Protein AF-A0A3P7JIF4-F1 (afdb_monomer)

Secondary structure (DSSP, 8-state):
---------EEEEEEGGG--TT--SHHHHHHHHHHHHHHHHTS--EEEEEE-TT--TTTS-HHHHHHHHHHHHHTSTTTEEEEEEES--TTHHHHHTTTPPS---------

Organism: Strongylus vulgaris (NCBI:txid40348)

Mean predicted aligned error: 8.56 Å

Radius of gyration: 14.67 Å; Cα contacts (8 Å, |Δi|>4): 132; chains: 1; bounding box: 39×30×41 Å

Foldseek 3Di:
DDPPPPPLDAPEEAAQLVDFPPDDDLLVVLVVSVVVCCVVVVLAEHEYEYECVVPDPHGGDVVSVVSNQCCCVPPVVSRYQEYEYECDDPVVVVVVVPDHDPRYDYDDDDD

InterPro domains:
  IPR001251 CRAL-TRIO lipid binding domain [PF00650] (14-101)
  IPR001251 CRAL-TRIO lipid binding domain [cd00170] (12-102)
  IPR036865 CRAL-TRIO lipid binding domain superfamily [G3DSA:3.40.525.10] (3-102)
  IPR036865 CRAL-TRIO lipid binding domain superfamily [SSF52087] (14-99)
  IPR053012 Endoplasmic reticulum-organelle contact domain-containing protein [PTHR46384] (13-98)

Nearest PDB structures (foldseek):
  1vji-assembly1_A  TM=5.730E-01  e=2.892E+00  Arabidopsis thaliana
  6uff-assembly4_D  TM=5.159E-01  e=2.369E+00  Nostoc sp. PCC 7120 = FACHB-418
  3gka-assembly1_A  TM=5.863E-01  e=3.091E+00  Burkholderia pseudomallei
  7adr-assembly1_B  TM=3.957E-01  e=3.774E+00  Azotobacter vinelandii

Structure (mmCIF, N/CA/C/O backbone):
data_AF-A0A3P7JIF4-F1
#
_entry.id   AF-A0A3P7JIF4-F1
#
loop_
_atom_site.group_PDB
_atom_site.id
_atom_site.type_symbol
_atom_site.label_atom_id
_atom_site.label_alt_id
_atom_site.label_comp_id
_atom_site.label_asym_id
_atom_site.label_entity_id
_atom_site.label_seq_id
_atom_site.pdbx_PDB_ins_code
_atom_site.Cartn_x
_atom_site.Cartn_y
_atom_site.Cartn_z
_atom_site.occupancy
_atom_site.B_iso_or_equiv
_atom_site.auth_seq_id
_atom_site.auth_comp_id
_atom_site.auth_asym_id
_atom_site.auth_atom_id
_atom_site.pdbx_PDB_model_num
ATOM 1 N N . MET A 1 1 ? -20.512 -15.156 26.458 1.00 37.59 1 MET A N 1
ATOM 2 C CA . MET A 1 1 ? -19.967 -13.933 25.834 1.00 37.59 1 MET A CA 1
ATOM 3 C C . MET A 1 1 ? -18.971 -14.397 24.783 1.00 37.59 1 MET A C 1
ATOM 5 O O . MET A 1 1 ? -17.854 -14.754 25.127 1.00 37.59 1 MET A O 1
ATOM 9 N N . ASN A 1 2 ? -19.424 -14.579 23.540 1.00 38.53 2 ASN A N 1
ATOM 10 C CA . ASN A 1 2 ? -18.582 -15.153 22.492 1.00 38.53 2 ASN A CA 1
ATOM 11 C C . ASN A 1 2 ? -17.607 -14.082 22.017 1.00 38.53 2 ASN A C 1
ATOM 13 O O . ASN A 1 2 ? -17.975 -13.200 21.244 1.00 38.53 2 ASN A O 1
ATOM 17 N N . GLN A 1 3 ? -16.371 -14.174 22.500 1.00 46.16 3 GLN A N 1
ATOM 18 C CA . GLN A 1 3 ? -15.224 -13.516 21.901 1.00 46.16 3 GLN A CA 1
ATOM 19 C C . GLN A 1 3 ? -15.123 -14.059 20.471 1.00 46.16 3 GLN A C 1
ATOM 21 O O . GLN A 1 3 ? -14.575 -15.138 20.246 1.00 46.16 3 GLN A O 1
ATOM 26 N N . LYS A 1 4 ? -15.723 -13.363 19.495 1.00 46.91 4 LYS A N 1
ATOM 27 C CA . LYS A 1 4 ? -15.390 -13.591 18.091 1.00 46.91 4 LYS A CA 1
ATOM 28 C C . LYS A 1 4 ? -13.898 -13.308 17.999 1.00 46.91 4 LYS A C 1
ATOM 30 O O . LYS A 1 4 ? -13.487 -12.154 18.046 1.00 46.91 4 LYS A O 1
ATOM 35 N N . ARG A 1 5 ? -13.093 -14.369 17.969 1.00 47.19 5 ARG A N 1
ATOM 36 C CA . ARG A 1 5 ? -11.694 -14.308 17.563 1.00 47.19 5 ARG A CA 1
ATOM 37 C C . ARG A 1 5 ? -11.728 -13.585 16.226 1.00 47.19 5 ARG A C 1
ATOM 39 O O . ARG A 1 5 ? -12.310 -14.120 15.286 1.00 47.19 5 ARG A O 1
ATOM 46 N N . ALA A 1 6 ? -11.266 -12.337 16.194 1.00 54.06 6 ALA A N 1
ATOM 47 C CA . ALA A 1 6 ? -11.198 -11.580 14.960 1.00 54.06 6 ALA A CA 1
ATOM 48 C C . ALA A 1 6 ? -10.378 -12.444 14.004 1.00 54.06 6 ALA A C 1
ATOM 50 O O . ALA A 1 6 ? -9.208 -12.721 14.252 1.00 54.06 6 ALA A O 1
ATOM 51 N N . GLU A 1 7 ? -11.028 -13.013 12.996 1.00 54.47 7 GLU A N 1
ATOM 52 C CA . GLU A 1 7 ? -10.318 -13.652 11.905 1.00 54.47 7 GLU A CA 1
ATOM 53 C C . GLU A 1 7 ? -9.541 -12.502 11.264 1.00 54.47 7 GLU A C 1
ATOM 55 O O . GLU A 1 7 ? -10.166 -11.585 10.729 1.00 54.47 7 GLU A O 1
ATOM 60 N N . HIS A 1 8 ? -8.209 -12.491 11.391 1.00 56.16 8 HIS A N 1
ATOM 61 C CA . HIS A 1 8 ? -7.339 -11.564 10.661 1.00 56.16 8 HIS A CA 1
ATOM 62 C C . HIS A 1 8 ? -7.450 -11.940 9.178 1.00 56.16 8 HIS A C 1
ATOM 64 O O . HIS A 1 8 ? -6.602 -12.627 8.614 1.00 56.16 8 HIS A O 1
ATOM 70 N N . LYS A 1 9 ? -8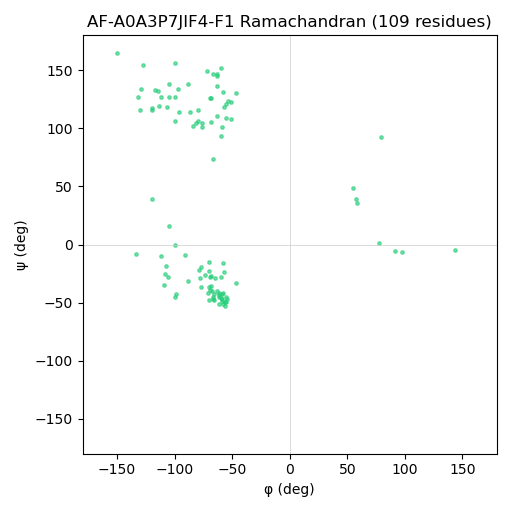.591 -11.605 8.569 1.00 61.78 9 LYS A N 1
ATOM 71 C CA . LYS A 1 9 ? -8.837 -11.805 7.153 1.00 61.78 9 LYS A CA 1
ATOM 72 C C . LYS A 1 9 ? -7.945 -10.824 6.437 1.00 61.78 9 LYS A C 1
ATOM 74 O O . LYS A 1 9 ? -7.999 -9.624 6.696 1.00 61.78 9 LYS A O 1
ATOM 79 N N . LEU A 1 10 ? -7.149 -11.348 5.522 1.00 58.16 10 LEU A N 1
ATOM 80 C CA . LEU A 1 10 ? -6.531 -10.521 4.515 1.00 58.16 10 LEU A CA 1
ATOM 81 C C . LEU A 1 10 ? -7.652 -9.794 3.761 1.00 58.16 10 LEU A C 1
ATOM 83 O O . LEU A 1 10 ? -8.522 -10.445 3.184 1.00 58.16 10 LEU A O 1
ATOM 87 N N . LYS A 1 11 ? -7.660 -8.461 3.819 1.00 79.50 11 LYS A N 1
ATOM 88 C CA . LYS A 1 11 ? -8.729 -7.648 3.217 1.00 79.50 11 LYS A CA 1
ATOM 89 C C . LYS A 1 11 ? -8.262 -6.957 1.934 1.00 79.50 11 LYS A C 1
ATOM 91 O O . LYS A 1 11 ? -9.085 -6.730 1.055 1.00 79.50 11 LYS A O 1
ATOM 96 N N . ILE A 1 12 ? -6.964 -6.666 1.793 1.00 87.31 12 ILE A N 1
ATOM 97 C CA . ILE A 1 12 ? -6.399 -6.035 0.590 1.00 87.31 12 ILE A CA 1
ATOM 98 C C . ILE A 1 12 ? -5.148 -6.793 0.135 1.00 87.31 12 ILE A C 1
ATOM 100 O O . ILE A 1 12 ? -4.218 -6.994 0.915 1.00 87.31 12 ILE A O 1
ATOM 104 N N . TRP A 1 13 ? -5.128 -7.184 -1.141 1.00 91.62 13 TRP A N 1
ATOM 105 C CA . TRP A 1 13 ? -3.983 -7.792 -1.820 1.00 91.62 13 TRP A CA 1
ATOM 106 C C . TRP A 1 13 ? -3.519 -6.897 -2.967 1.00 91.62 13 TRP A C 1
ATOM 108 O O . TRP A 1 13 ? -4.337 -6.421 -3.754 1.00 91.62 13 TRP A O 1
ATOM 118 N N . ILE A 1 14 ? -2.210 -6.666 -3.051 1.00 91.25 14 ILE A N 1
ATOM 119 C CA . ILE A 1 14 ? -1.589 -5.783 -4.038 1.00 91.25 14 ILE A CA 1
ATOM 120 C C . ILE A 1 14 ? -0.440 -6.535 -4.696 1.00 91.25 14 ILE A C 1
ATOM 122 O O . ILE A 1 14 ? 0.553 -6.831 -4.038 1.00 91.25 14 ILE A O 1
ATOM 126 N N . ASN A 1 15 ? -0.549 -6.794 -5.999 1.00 90.75 15 ASN A N 1
ATOM 127 C CA . ASN A 1 15 ? 0.572 -7.276 -6.800 1.00 90.75 15 ASN A CA 1
ATOM 128 C C . ASN A 1 15 ? 1.418 -6.085 -7.261 1.00 90.75 15 ASN A C 1
ATOM 130 O O . ASN A 1 15 ? 1.046 -5.365 -8.187 1.00 90.75 15 ASN A O 1
ATOM 134 N N . LEU A 1 16 ? 2.551 -5.868 -6.599 1.00 86.50 16 LEU A N 1
ATOM 135 C CA . LEU A 1 16 ? 3.398 -4.705 -6.837 1.00 86.50 16 LEU A CA 1
ATOM 136 C C . LEU A 1 16 ? 4.180 -4.803 -8.154 1.00 86.50 16 LEU A C 1
ATOM 138 O O . LEU A 1 16 ? 4.491 -3.778 -8.752 1.00 86.50 16 LEU A O 1
ATOM 142 N N . ALA A 1 17 ? 4.458 -6.016 -8.640 1.00 84.12 17 ALA A N 1
ATOM 143 C CA . ALA A 1 17 ? 5.189 -6.232 -9.890 1.00 84.12 17 ALA A CA 1
ATOM 144 C C . ALA A 1 17 ? 4.387 -5.835 -11.145 1.00 84.12 17 ALA A C 1
ATOM 146 O O . ALA A 1 17 ? 4.965 -5.695 -12.226 1.00 84.12 17 ALA A O 1
ATOM 147 N N . GLN A 1 18 ? 3.069 -5.646 -11.020 1.00 85.19 18 GLN A N 1
ATOM 148 C CA . GLN A 1 18 ? 2.224 -5.167 -12.116 1.00 85.19 18 GLN A CA 1
ATOM 149 C C . GLN A 1 18 ? 2.343 -3.662 -12.366 1.00 85.19 18 GLN A C 1
ATOM 151 O O . GLN A 1 18 ? 2.020 -3.228 -13.468 1.00 85.19 18 GLN A O 1
ATOM 156 N N . TYR A 1 19 ? 2.834 -2.892 -11.391 1.00 85.25 19 TYR A N 1
ATOM 157 C CA . TYR A 1 19 ? 2.959 -1.442 -11.501 1.00 85.25 19 TYR A CA 1
ATOM 158 C C . TYR A 1 19 ? 4.374 -1.061 -11.928 1.00 85.25 19 TYR A C 1
ATOM 160 O O . TYR A 1 19 ? 5.353 -1.291 -11.210 1.00 85.25 19 TYR A O 1
ATOM 168 N N . ARG A 1 20 ? 4.477 -0.491 -13.125 1.00 82.19 20 ARG A N 1
ATOM 169 C CA . ARG A 1 20 ? 5.731 -0.091 -13.757 1.00 82.19 20 ARG A CA 1
ATOM 170 C C . ARG A 1 20 ? 5.973 1.409 -13.598 1.00 82.19 20 ARG A C 1
ATOM 172 O O . ARG A 1 20 ? 5.023 2.179 -13.472 1.00 82.19 20 ARG A O 1
ATOM 179 N N . PRO A 1 21 ? 7.242 1.849 -13.673 1.00 82.00 21 PRO A N 1
ATOM 180 C CA . PRO A 1 21 ? 7.560 3.269 -13.690 1.00 82.00 21 PRO A CA 1
ATOM 181 C C . PRO A 1 21 ? 6.799 4.010 -14.795 1.00 82.00 21 PRO A C 1
ATOM 183 O O . PRO A 1 21 ? 6.921 3.668 -15.972 1.00 82.00 21 PRO A O 1
ATOM 186 N N . GLY A 1 22 ? 6.048 5.040 -14.405 1.00 82.25 22 GLY A N 1
ATOM 187 C CA . GLY A 1 22 ? 5.236 5.854 -15.314 1.00 82.25 22 GLY A CA 1
ATOM 188 C C . GLY A 1 22 ? 3.759 5.463 -15.379 1.00 82.25 22 GLY A C 1
ATOM 189 O O . GLY A 1 22 ? 2.979 6.203 -15.980 1.00 82.25 22 GLY A O 1
ATOM 190 N N . ASP A 1 23 ? 3.358 4.363 -14.737 1.00 85.69 23 ASP A N 1
ATOM 191 C CA . ASP A 1 23 ? 1.943 4.071 -14.520 1.00 85.69 23 ASP A CA 1
ATOM 192 C C . ASP A 1 23 ? 1.312 5.155 -13.632 1.00 85.69 23 ASP A C 1
ATOM 194 O O . ASP A 1 23 ? 1.953 5.725 -12.749 1.00 85.69 23 ASP A O 1
ATOM 198 N N . THR A 1 24 ? 0.035 5.458 -13.871 1.00 87.50 24 THR A N 1
ATOM 199 C CA . THR A 1 24 ? -0.703 6.495 -13.135 1.00 87.50 24 THR A CA 1
ATOM 200 C C . THR A 1 24 ? -2.002 5.938 -12.573 1.00 87.50 24 THR A C 1
ATOM 202 O O . THR A 1 24 ? -2.568 4.983 -13.103 1.00 87.50 24 THR A O 1
ATOM 205 N N . GLY A 1 25 ? -2.497 6.542 -11.492 1.00 90.00 25 GLY A N 1
ATOM 206 C CA . GLY A 1 25 ? -3.808 6.219 -10.925 1.00 90.00 25 GLY A CA 1
ATOM 207 C C . GLY A 1 25 ? -3.787 5.140 -9.844 1.00 90.00 25 GLY A C 1
ATOM 208 O O . GLY A 1 25 ? -4.813 4.942 -9.190 1.00 90.00 25 GLY A O 1
ATOM 209 N N . PHE A 1 26 ? -2.636 4.506 -9.594 1.00 92.31 26 PHE A N 1
ATOM 210 C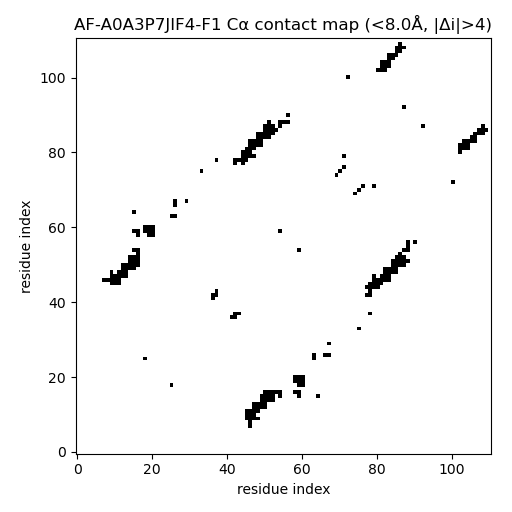 CA . PHE A 1 26 ? -2.465 3.589 -8.468 1.00 92.31 26 PHE A CA 1
ATOM 211 C C . PHE A 1 26 ? -2.852 4.258 -7.147 1.00 92.31 26 PHE A C 1
ATOM 213 O O . PHE A 1 26 ? -3.606 3.689 -6.363 1.00 92.31 26 PHE A O 1
ATOM 220 N N . GLU A 1 27 ? -2.380 5.484 -6.920 1.00 92.75 27 GLU A N 1
ATOM 221 C CA . GLU A 1 27 ? -2.596 6.228 -5.683 1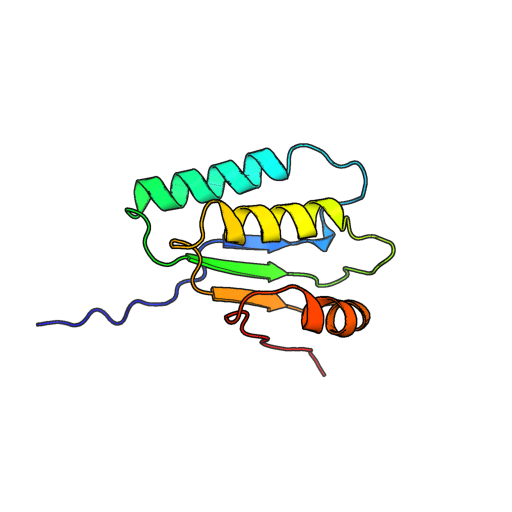.00 92.75 27 GLU A CA 1
ATOM 222 C C . GLU A 1 27 ? -4.085 6.430 -5.404 1.00 92.75 27 GLU A C 1
ATOM 224 O O . GLU A 1 27 ? -4.545 6.214 -4.284 1.00 92.75 27 GLU A O 1
ATOM 229 N N . ASN A 1 28 ? -4.851 6.769 -6.445 1.00 94.94 28 ASN A N 1
ATOM 230 C CA . ASN A 1 28 ? -6.291 6.987 -6.348 1.00 94.94 28 ASN A CA 1
ATOM 231 C C . ASN A 1 28 ? -7.032 5.691 -6.014 1.00 94.94 28 ASN A C 1
ATOM 233 O O . ASN A 1 28 ? -7.900 5.689 -5.144 1.00 94.94 28 ASN A O 1
ATOM 237 N N . VAL A 1 29 ? -6.684 4.584 -6.679 1.00 94.00 29 VAL A N 1
ATOM 238 C CA . VAL A 1 29 ? -7.297 3.272 -6.419 1.00 94.00 29 VAL A CA 1
ATOM 239 C C . VAL A 1 29 ? -6.943 2.785 -5.015 1.00 94.00 29 VAL A C 1
ATOM 241 O O . VAL A 1 29 ? -7.813 2.304 -4.291 1.00 94.00 29 VAL A O 1
ATOM 244 N N . PHE A 1 30 ? -5.687 2.945 -4.603 1.00 94.31 30 PHE A N 1
ATOM 245 C CA . PHE A 1 30 ? -5.220 2.557 -3.279 1.00 94.31 30 PHE A CA 1
ATOM 246 C C . PHE A 1 30 ? -5.946 3.332 -2.174 1.00 94.31 30 PHE A C 1
ATOM 248 O O . PHE A 1 30 ? -6.528 2.717 -1.282 1.00 94.31 30 PHE A O 1
ATOM 255 N N . VAL A 1 31 ? -5.995 4.666 -2.266 1.00 95.06 31 VAL A N 1
ATOM 256 C CA . VAL A 1 31 ? -6.724 5.514 -1.305 1.00 95.06 31 VAL A CA 1
ATOM 257 C C . VAL A 1 31 ? -8.216 5.191 -1.306 1.00 95.06 31 VAL A C 1
ATOM 259 O O . VAL A 1 31 ? -8.805 5.063 -0.238 1.00 95.06 31 VAL A O 1
ATOM 262 N N . PHE A 1 32 ? -8.823 4.982 -2.477 1.00 95.00 32 PHE A N 1
ATOM 263 C CA . PHE A 1 32 ? -10.231 4.602 -2.578 1.00 95.00 32 PHE A CA 1
ATOM 264 C C . PHE A 1 32 ? -10.549 3.333 -1.776 1.00 95.00 32 PHE A C 1
ATOM 266 O O . PHE A 1 32 ? -11.534 3.303 -1.037 1.00 95.00 32 PHE A O 1
ATOM 273 N N . TRP A 1 33 ? -9.715 2.293 -1.879 1.00 94.00 33 TRP A N 1
ATOM 274 C CA . TRP A 1 33 ? -9.925 1.056 -1.125 1.00 94.00 33 TRP A CA 1
ATOM 275 C C . TRP A 1 33 ? -9.717 1.231 0.381 1.00 94.00 33 TRP A C 1
ATOM 277 O O . TRP A 1 33 ? -10.459 0.633 1.162 1.00 94.00 33 TRP A O 1
ATOM 287 N N . LEU A 1 34 ? -8.765 2.070 0.797 1.00 93.06 34 LEU A N 1
ATOM 288 C CA . LEU A 1 34 ? -8.554 2.393 2.211 1.00 93.06 34 LEU A CA 1
ATOM 289 C C . LEU A 1 34 ? -9.736 3.161 2.807 1.00 93.06 34 LEU A C 1
ATOM 291 O O . LEU A 1 34 ? -10.239 2.778 3.865 1.00 93.06 34 LEU A O 1
ATOM 295 N N . GLU A 1 35 ? -10.212 4.198 2.119 1.00 93.81 35 GLU A N 1
ATOM 296 C CA . GLU A 1 35 ? -11.398 4.966 2.511 1.00 93.81 35 GLU A CA 1
ATOM 297 C C . GLU A 1 35 ? -12.622 4.060 2.610 1.00 93.81 35 GLU A C 1
ATOM 299 O O . GLU A 1 35 ? -13.285 4.003 3.647 1.00 93.81 35 GLU A O 1
ATOM 304 N N . ARG A 1 36 ? -12.877 3.270 1.560 1.00 91.88 36 ARG A N 1
ATOM 305 C CA . ARG A 1 36 ? -14.001 2.335 1.523 1.00 91.88 36 ARG A CA 1
ATOM 306 C C . ARG A 1 36 ? -13.971 1.372 2.708 1.00 91.88 36 ARG A C 1
ATOM 308 O O . ARG A 1 36 ? -14.976 1.240 3.403 1.00 91.88 36 ARG A O 1
ATOM 315 N N . HIS A 1 37 ? -12.828 0.735 2.964 1.00 90.50 37 HIS A N 1
ATOM 316 C CA . HIS A 1 37 ? -12.661 -0.174 4.102 1.00 90.50 37 HIS A CA 1
ATOM 317 C C . HIS A 1 37 ? -12.919 0.540 5.435 1.00 90.50 37 HIS A C 1
ATOM 319 O O . HIS A 1 37 ? -13.648 0.026 6.287 1.00 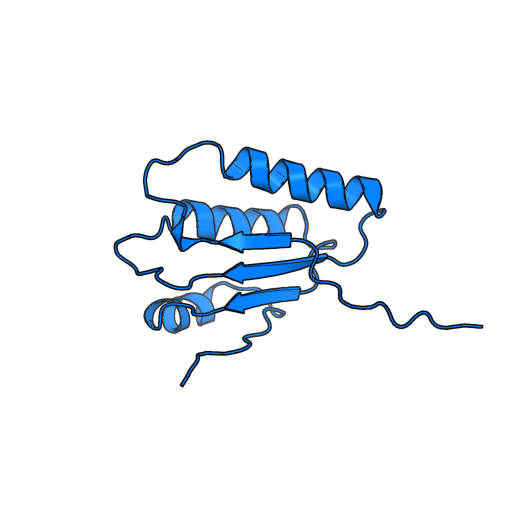90.50 37 HIS A O 1
ATOM 325 N N . THR A 1 38 ? -12.359 1.738 5.604 1.00 89.62 38 THR A N 1
ATOM 326 C CA . THR A 1 38 ? -12.498 2.541 6.827 1.00 89.62 38 THR A CA 1
ATOM 327 C C . THR A 1 38 ? -13.963 2.892 7.090 1.00 89.62 38 THR A C 1
ATOM 329 O O . THR A 1 38 ? -14.441 2.739 8.215 1.00 89.62 38 THR A O 1
ATOM 332 N N . MET A 1 39 ? -14.703 3.289 6.053 1.00 90.81 39 MET A N 1
ATOM 333 C CA . MET A 1 39 ? -16.121 3.635 6.149 1.00 90.81 39 MET A CA 1
ATOM 334 C C . MET A 1 39 ? -17.015 2.416 6.410 1.00 90.81 39 MET A C 1
ATOM 336 O O . MET A 1 39 ? -17.863 2.458 7.301 1.00 90.81 39 MET A O 1
ATOM 340 N N . GLU A 1 40 ? -16.836 1.324 5.661 1.00 90.31 40 GLU A N 1
ATOM 341 C CA . GLU A 1 40 ? -17.704 0.138 5.741 1.00 90.31 40 GLU A CA 1
ATOM 342 C C . GLU A 1 40 ? -17.520 -0.636 7.047 1.00 90.31 40 GLU A C 1
ATOM 344 O O . GLU A 1 40 ? -18.484 -1.158 7.610 1.00 90.31 40 GLU A O 1
ATOM 349 N N . THR A 1 41 ? -16.285 -0.696 7.547 1.00 86.44 41 THR A N 1
ATOM 350 C CA . THR A 1 41 ? -15.948 -1.485 8.738 1.00 86.44 41 THR A CA 1
ATOM 351 C C . THR A 1 41 ? -15.853 -0.651 10.009 1.00 86.44 41 THR A C 1
ATOM 353 O O . THR A 1 41 ? -15.606 -1.204 11.073 1.00 86.44 41 THR A O 1
ATOM 356 N N . LYS A 1 42 ? -16.068 0.670 9.929 1.00 87.50 42 LYS A N 1
ATOM 357 C CA . LYS A 1 42 ? -15.830 1.610 11.039 1.00 87.50 42 LYS A CA 1
ATOM 358 C C . LYS A 1 42 ? -14.393 1.511 11.567 1.00 87.50 42 LYS A C 1
ATOM 360 O O . LYS A 1 42 ? -14.174 1.416 12.773 1.00 87.50 42 LYS A O 1
ATOM 365 N N . ALA A 1 43 ? -13.438 1.545 10.638 1.00 85.31 43 ALA A N 1
ATOM 366 C CA . ALA A 1 43 ? -12.002 1.470 10.899 1.00 85.31 43 ALA A CA 1
ATOM 367 C C . ALA A 1 43 ? -11.566 0.200 11.659 1.00 85.31 43 ALA A C 1
ATOM 369 O O . ALA A 1 43 ? -10.686 0.258 12.517 1.00 85.31 43 ALA A O 1
ATOM 370 N N . GLU A 1 44 ? -12.161 -0.960 11.352 1.00 88.12 44 GLU A N 1
ATOM 371 C CA . GLU A 1 44 ? -11.629 -2.227 11.863 1.00 88.12 44 GLU A CA 1
ATOM 372 C C . GLU A 1 44 ? -10.183 -2.451 11.391 1.00 88.12 44 GLU A C 1
ATOM 374 O O . GLU A 1 44 ? -9.841 -2.048 10.269 1.00 88.12 44 GLU A O 1
ATOM 379 N N . PRO A 1 45 ? -9.374 -3.197 12.174 1.00 86.25 45 PRO A N 1
ATOM 380 C CA . PRO A 1 45 ? -8.035 -3.606 11.779 1.00 86.25 45 PRO A CA 1
ATOM 381 C C . PRO A 1 45 ? -7.982 -4.166 10.353 1.00 86.25 45 PRO A C 1
ATOM 383 O O . PRO A 1 45 ? -8.779 -5.029 9.952 1.00 86.25 45 PRO A O 1
ATOM 386 N N . LEU A 1 46 ? -7.030 -3.639 9.592 1.00 86.75 46 LEU A N 1
ATOM 387 C CA . 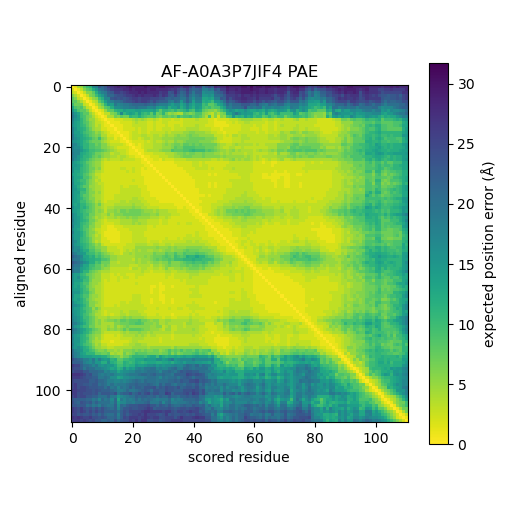LEU A 1 46 ? -6.758 -3.964 8.206 1.00 86.75 46 LEU A CA 1
ATOM 388 C C . LEU A 1 46 ? -5.418 -4.691 8.102 1.00 86.75 46 LEU A C 1
ATOM 390 O O . LEU A 1 46 ? -4.387 -4.183 8.552 1.00 86.75 46 LEU A O 1
ATOM 394 N N . THR A 1 47 ? -5.447 -5.857 7.460 1.00 88.06 47 THR A N 1
ATOM 395 C CA . THR A 1 47 ? -4.253 -6.582 7.022 1.00 88.06 47 THR A CA 1
ATOM 396 C C . THR A 1 47 ? -4.092 -6.426 5.512 1.00 88.06 47 THR A C 1
ATOM 398 O O . THR A 1 47 ? -5.031 -6.713 4.758 1.00 88.06 47 THR A O 1
ATOM 401 N N . ILE A 1 48 ? -2.906 -5.988 5.078 1.00 89.50 48 ILE A N 1
ATOM 402 C CA . ILE A 1 48 ? -2.544 -5.784 3.667 1.00 89.50 48 ILE A CA 1
ATOM 403 C C . ILE A 1 48 ? -1.444 -6.772 3.275 1.00 89.50 48 ILE A C 1
ATOM 405 O O . ILE A 1 48 ? -0.448 -6.887 3.984 1.00 89.50 48 ILE A O 1
ATOM 409 N N . LEU A 1 49 ? -1.603 -7.449 2.136 1.00 89.56 49 LEU A N 1
ATOM 410 C CA . LEU A 1 49 ? -0.571 -8.282 1.514 1.00 89.56 49 LEU A CA 1
ATOM 411 C C . LEU A 1 49 ? -0.020 -7.566 0.286 1.00 89.56 49 LEU A C 1
ATOM 413 O O . LEU A 1 49 ? -0.749 -7.322 -0.675 1.00 89.56 49 LEU A O 1
ATOM 417 N N . ILE A 1 50 ? 1.272 -7.268 0.320 1.00 89.81 50 ILE A N 1
ATOM 418 C CA . ILE A 1 50 ? 2.036 -6.760 -0.813 1.00 89.81 50 ILE A CA 1
ATOM 419 C C . ILE A 1 50 ? 2.790 -7.945 -1.409 1.00 89.81 50 ILE A C 1
ATOM 421 O O . ILE A 1 50 ? 3.753 -8.438 -0.828 1.00 89.81 50 ILE A O 1
ATOM 425 N N . ASP A 1 51 ? 2.328 -8.407 -2.560 1.00 89.06 51 ASP A N 1
ATOM 426 C CA . ASP A 1 51 ? 2.975 -9.444 -3.347 1.00 89.06 51 ASP A CA 1
ATOM 427 C C . ASP A 1 51 ? 4.018 -8.806 -4.267 1.00 89.06 51 ASP A C 1
ATOM 429 O O . ASP A 1 51 ? 3.694 -8.020 -5.162 1.00 89.06 51 ASP A O 1
ATOM 433 N N . MET A 1 52 ? 5.283 -9.120 -4.005 1.00 88.50 52 MET A N 1
ATOM 434 C CA . MET A 1 52 ? 6.432 -8.657 -4.774 1.00 88.50 52 MET A CA 1
ATOM 435 C C . MET A 1 52 ? 7.011 -9.760 -5.667 1.00 88.50 52 MET A C 1
ATOM 437 O O . MET A 1 52 ? 8.124 -9.607 -6.169 1.00 88.50 52 MET A O 1
ATOM 441 N N . THR A 1 53 ? 6.277 -10.850 -5.911 1.00 88.00 53 THR A N 1
ATOM 442 C CA . THR A 1 53 ? 6.730 -11.942 -6.781 1.00 88.00 53 THR A CA 1
ATOM 443 C C . THR A 1 53 ? 7.093 -11.400 -8.163 1.00 88.00 53 THR A C 1
ATOM 445 O O . THR A 1 53 ? 6.272 -10.800 -8.855 1.00 88.00 53 THR A O 1
ATOM 448 N N . GLY A 1 54 ? 8.347 -11.592 -8.579 1.00 85.44 54 GLY A N 1
ATOM 449 C CA . GLY A 1 54 ? 8.854 -11.084 -9.860 1.00 85.44 54 GLY A CA 1
ATOM 450 C C . GLY A 1 54 ? 9.184 -9.583 -9.881 1.00 85.44 54 GLY A C 1
ATOM 451 O O . GLY A 1 54 ? 9.628 -9.064 -10.913 1.00 85.44 54 GLY A O 1
ATOM 452 N N . ALA A 1 55 ? 9.023 -8.877 -8.759 1.00 84.75 55 ALA A N 1
ATOM 453 C CA . ALA A 1 55 ? 9.545 -7.530 -8.594 1.00 84.75 55 ALA A CA 1
ATOM 454 C C . ALA A 1 55 ? 11.075 -7.560 -8.454 1.00 84.75 55 ALA A C 1
ATOM 456 O O . ALA A 1 55 ? 11.691 -8.496 -7.950 1.00 84.75 55 ALA A O 1
ATOM 457 N N . SER A 1 56 ? 11.712 -6.495 -8.911 1.00 80.38 56 SER A N 1
ATOM 458 C CA . SER A 1 56 ? 13.148 -6.268 -8.849 1.00 80.38 56 SER A CA 1
ATOM 459 C C . SER A 1 56 ? 13.403 -4.768 -8.756 1.00 80.38 56 SER A C 1
ATOM 461 O O . SER A 1 56 ? 12.549 -3.951 -9.098 1.00 80.38 56 SER A O 1
ATOM 463 N N . MET A 1 57 ? 14.625 -4.383 -8.389 1.00 76.31 57 MET A N 1
ATOM 464 C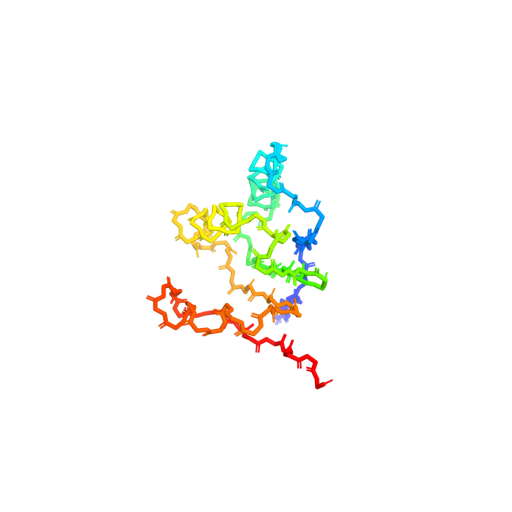 CA . MET A 1 57 ? 15.020 -2.968 -8.373 1.00 76.31 57 MET A CA 1
ATOM 465 C C . MET A 1 57 ? 14.848 -2.271 -9.738 1.00 76.31 57 MET A C 1
ATOM 467 O O . MET A 1 57 ? 14.768 -1.050 -9.786 1.00 76.31 57 MET A O 1
ATOM 471 N N . LYS A 1 58 ? 14.844 -3.029 -10.845 1.00 77.25 58 LYS A N 1
ATOM 472 C CA . LYS A 1 58 ? 14.807 -2.486 -12.211 1.00 77.25 58 LYS A CA 1
ATOM 473 C C . LYS A 1 58 ? 13.395 -2.259 -12.745 1.00 77.25 58 LYS A C 1
ATOM 475 O O . LYS A 1 58 ? 13.218 -1.395 -13.594 1.00 77.25 58 LYS A O 1
ATOM 480 N N . ASN A 1 59 ? 12.430 -3.070 -12.319 1.00 79.62 59 ASN A N 1
ATOM 481 C CA . ASN A 1 59 ? 11.068 -3.065 -12.866 1.00 79.62 59 ASN A CA 1
ATOM 482 C C . ASN A 1 59 ? 10.016 -2.551 -11.877 1.00 79.62 59 ASN A C 1
ATOM 484 O O . ASN A 1 59 ? 8.886 -2.325 -12.294 1.00 79.62 59 ASN A O 1
ATOM 488 N N . MET A 1 60 ? 10.373 -2.357 -10.606 1.00 82.31 60 MET A N 1
ATOM 489 C CA . MET A 1 60 ? 9.455 -1.843 -9.600 1.00 82.31 60 MET A CA 1
ATOM 490 C C . MET A 1 60 ? 9.467 -0.316 -9.543 1.00 82.31 60 MET A C 1
ATOM 492 O O . MET A 1 60 ? 10.529 0.309 -9.507 1.00 82.31 60 MET A O 1
ATOM 496 N N . ASP A 1 61 ? 8.281 0.276 -9.420 1.00 85.88 61 ASP A N 1
ATOM 497 C CA . ASP A 1 61 ? 8.145 1.680 -9.051 1.00 85.88 61 ASP A CA 1
ATOM 498 C C . ASP A 1 61 ? 8.263 1.875 -7.524 1.00 85.88 61 ASP A C 1
ATOM 500 O O . ASP A 1 61 ? 7.353 1.601 -6.735 1.00 85.88 61 ASP A O 1
ATOM 504 N N . PHE A 1 62 ? 9.418 2.379 -7.085 1.00 82.94 62 PHE A N 1
ATOM 505 C CA . PHE A 1 62 ? 9.670 2.682 -5.674 1.00 82.94 62 PHE A CA 1
ATOM 506 C C . PHE A 1 62 ? 8.876 3.876 -5.149 1.00 82.94 62 PHE A C 1
ATOM 508 O O . PHE A 1 62 ? 8.714 3.990 -3.933 1.00 82.94 62 PHE A O 1
ATOM 515 N N . ASN A 1 63 ? 8.422 4.782 -6.012 1.00 86.25 63 ASN A N 1
ATOM 516 C CA . ASN A 1 63 ? 7.626 5.926 -5.584 1.00 86.25 63 ASN A CA 1
ATOM 517 C C . ASN A 1 63 ? 6.238 5.456 -5.161 1.00 86.25 63 ASN A C 1
ATOM 519 O O . ASN A 1 63 ? 5.787 5.844 -4.086 1.00 86.25 63 ASN A O 1
ATOM 523 N N . ILE A 1 64 ? 5.640 4.529 -5.915 1.00 88.56 64 ILE A N 1
ATOM 524 C CA . ILE A 1 64 ? 4.382 3.867 -5.545 1.00 88.56 64 ILE A CA 1
ATOM 525 C C . ILE A 1 64 ? 4.525 3.131 -4.207 1.00 88.56 64 ILE A C 1
ATOM 527 O O . ILE A 1 64 ? 3.709 3.304 -3.298 1.00 88.56 64 ILE A O 1
ATOM 531 N N . PHE A 1 65 ? 5.601 2.359 -4.033 1.00 86.56 65 PHE A N 1
ATOM 532 C CA . PHE A 1 65 ? 5.840 1.656 -2.772 1.00 86.56 65 PHE A CA 1
ATOM 533 C C . PHE A 1 65 ? 6.001 2.619 -1.582 1.00 86.56 65 PHE A C 1
ATOM 535 O O . PHE A 1 65 ? 5.382 2.431 -0.533 1.00 86.56 65 PHE A O 1
ATOM 542 N N . LYS A 1 66 ? 6.783 3.694 -1.743 1.00 85.94 66 LYS A N 1
ATOM 543 C CA . LYS A 1 66 ? 6.943 4.735 -0.712 1.00 85.94 66 LYS A CA 1
ATOM 544 C C . LYS A 1 66 ? 5.634 5.455 -0.416 1.00 85.94 66 LYS A C 1
ATOM 546 O O . LYS A 1 66 ? 5.362 5.734 0.749 1.00 85.94 66 LYS A O 1
ATOM 551 N N . PHE A 1 67 ? 4.839 5.742 -1.443 1.00 90.88 67 PHE A N 1
ATOM 552 C CA . PHE A 1 67 ? 3.524 6.349 -1.296 1.00 90.88 67 PHE A CA 1
ATOM 553 C C . PHE A 1 67 ? 2.622 5.480 -0.419 1.00 90.88 67 PHE A C 1
ATOM 555 O O . PHE A 1 67 ? 2.070 5.997 0.550 1.00 90.88 67 PHE A O 1
ATOM 562 N N . MET A 1 68 ? 2.547 4.166 -0.677 1.00 90.56 68 MET A N 1
ATOM 563 C CA . MET A 1 68 ? 1.778 3.246 0.170 1.00 90.56 68 MET A CA 1
ATOM 564 C C . MET A 1 68 ? 2.232 3.324 1.627 1.00 90.56 68 MET A C 1
ATOM 566 O O . MET A 1 68 ? 1.424 3.575 2.516 1.00 90.56 68 MET A O 1
ATOM 570 N N . LEU A 1 69 ? 3.534 3.166 1.882 1.00 87.81 69 LEU A N 1
ATOM 571 C CA . LEU A 1 69 ? 4.073 3.216 3.243 1.00 87.81 69 LEU A CA 1
ATOM 572 C C . LEU A 1 69 ? 3.762 4.545 3.942 1.00 87.81 69 LEU A C 1
ATOM 574 O O . LEU A 1 69 ? 3.406 4.560 5.119 1.00 87.81 69 LEU A O 1
ATOM 578 N N . HIS A 1 70 ? 3.877 5.659 3.219 1.00 88.75 70 HIS A N 1
ATOM 579 C CA . HIS A 1 70 ? 3.587 6.988 3.740 1.00 88.75 70 HIS A CA 1
ATOM 580 C C . HIS A 1 70 ? 2.095 7.166 4.055 1.00 88.75 70 HIS A C 1
ATOM 582 O O . HIS A 1 70 ? 1.747 7.615 5.146 1.00 88.75 70 HIS A O 1
ATOM 588 N N . ALA A 1 71 ? 1.213 6.770 3.135 1.00 91.50 71 ALA A N 1
ATOM 589 C CA . ALA A 1 71 ? -0.233 6.824 3.314 1.00 91.50 71 ALA A CA 1
ATOM 590 C C . ALA A 1 71 ? -0.666 6.048 4.567 1.00 91.50 71 ALA A C 1
ATOM 592 O O . ALA A 1 71 ? -1.350 6.583 5.438 1.00 91.50 71 ALA A O 1
ATOM 593 N N . LEU A 1 72 ? -0.195 4.811 4.712 1.00 89.38 72 LEU A N 1
ATOM 594 C CA . LEU A 1 72 ? -0.566 3.966 5.844 1.00 89.38 72 LEU A CA 1
ATOM 595 C C . LEU A 1 72 ? -0.007 4.486 7.170 1.00 89.38 72 LEU A C 1
ATOM 597 O O . LEU A 1 72 ? -0.715 4.489 8.171 1.00 89.38 72 LEU A O 1
ATOM 601 N N . LYS A 1 73 ? 1.237 4.977 7.174 1.00 85.19 73 LYS A N 1
ATOM 602 C CA . LYS A 1 73 ? 1.891 5.488 8.384 1.00 85.19 73 LYS A CA 1
ATOM 603 C C . LYS A 1 73 ? 1.286 6.794 8.897 1.00 85.19 73 LYS A C 1
ATOM 605 O O . LYS A 1 73 ? 1.227 6.984 10.107 1.00 85.19 73 LYS A O 1
ATOM 610 N N . TYR A 1 74 ? 0.909 7.710 8.006 1.00 88.00 74 TYR A N 1
ATOM 611 C CA . TYR A 1 74 ? 0.537 9.074 8.399 1.00 88.00 74 TYR A CA 1
ATOM 612 C C . TYR A 1 74 ? -0.959 9.374 8.281 1.00 88.00 74 TYR A C 1
ATOM 614 O O . TYR A 1 74 ? -1.443 10.228 9.017 1.00 88.00 74 TYR A O 1
ATOM 622 N N . TYR A 1 75 ? -1.693 8.676 7.410 1.00 89.94 75 TYR A N 1
ATOM 623 C CA . TYR A 1 75 ? -3.120 8.933 7.177 1.00 89.94 75 TYR A CA 1
ATOM 624 C C . TYR A 1 75 ? -4.021 7.829 7.735 1.00 89.94 75 TYR A C 1
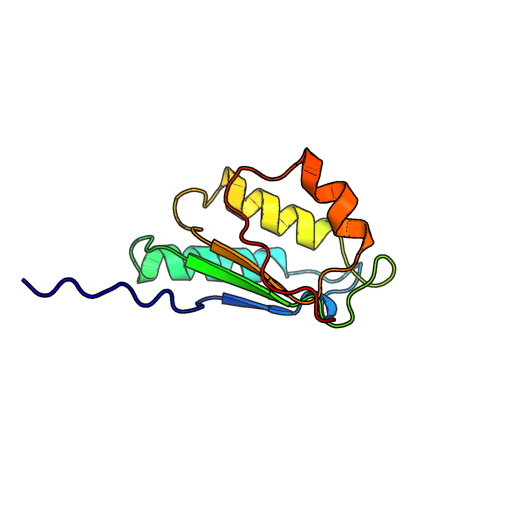ATOM 626 O O . TYR A 1 75 ? -5.081 8.135 8.271 1.00 89.94 75 TYR A O 1
ATOM 634 N N . TYR A 1 76 ? -3.576 6.567 7.702 1.00 89.31 76 TYR A N 1
ATOM 635 C CA . TYR A 1 76 ? -4.345 5.425 8.222 1.00 89.31 76 TYR A CA 1
ATOM 636 C C . TYR A 1 76 ? -3.651 4.644 9.362 1.00 89.31 76 TYR A C 1
ATOM 638 O O . TYR A 1 76 ? -3.776 3.414 9.410 1.00 89.31 76 TYR A O 1
ATOM 646 N N . PRO A 1 77 ? -2.963 5.307 10.321 1.00 84.00 77 PRO A N 1
ATOM 647 C CA . PRO A 1 77 ? -2.137 4.620 11.319 1.00 84.00 77 PRO A CA 1
ATOM 648 C C . PRO A 1 77 ? -2.936 3.720 12.267 1.00 84.00 77 PRO A C 1
ATOM 650 O O . PRO A 1 77 ? -2.406 2.737 12.767 1.00 84.00 77 PRO A O 1
ATOM 653 N N . SER A 1 78 ? -4.207 4.046 12.521 1.00 81.12 78 SER A N 1
ATOM 654 C CA . SER A 1 78 ? -5.077 3.279 13.425 1.00 81.12 78 SER A CA 1
ATOM 655 C C . SER A 1 78 ? -5.874 2.183 12.715 1.00 81.12 78 SER A C 1
ATOM 657 O O . SER A 1 78 ? -6.549 1.400 13.374 1.00 81.12 78 SER A O 1
ATOM 659 N N . THR A 1 79 ? -5.852 2.161 11.379 1.00 81.44 79 THR A N 1
ATOM 660 C CA . THR A 1 79 ? -6.606 1.194 10.568 1.00 81.44 79 THR A CA 1
ATOM 661 C C . THR A 1 79 ? -5.710 0.048 10.123 1.00 81.44 79 THR A C 1
ATOM 663 O O . THR A 1 79 ? -6.120 -1.104 10.209 1.00 81.44 79 THR A O 1
ATOM 666 N N . VAL A 1 80 ? -4.476 0.325 9.687 1.00 82.19 80 VAL A N 1
ATOM 667 C CA . VAL A 1 80 ? -3.531 -0.736 9.305 1.00 82.19 80 VAL A CA 1
ATOM 668 C C . VAL A 1 80 ? -2.890 -1.346 10.538 1.00 82.19 80 VAL A C 1
ATOM 670 O O . VAL A 1 80 ? -2.142 -0.684 11.248 1.00 82.19 80 VAL A O 1
ATOM 673 N N . HIS A 1 81 ? -3.168 -2.628 10.756 1.00 81.88 81 HIS A N 1
ATOM 674 C CA . HIS A 1 81 ? -2.603 -3.395 11.861 1.00 81.88 81 HIS A CA 1
ATOM 675 C C . HIS A 1 81 ? -1.428 -4.256 11.399 1.00 81.88 81 HIS A C 1
ATOM 677 O O . HIS A 1 81 ? -0.380 -4.259 12.033 1.00 81.88 81 HIS A O 1
ATOM 683 N N . ASP A 1 82 ? -1.585 -4.939 10.261 1.00 81.12 82 ASP A N 1
ATOM 684 C CA . ASP A 1 82 ? -0.568 -5.837 9.719 1.00 81.12 82 ASP A CA 1
ATOM 685 C C . ASP A 1 82 ? -0.295 -5.514 8.245 1.00 81.12 82 ASP A C 1
ATOM 687 O O . ASP A 1 82 ? -1.214 -5.383 7.432 1.00 81.12 82 ASP A O 1
ATOM 691 N N . MET A 1 83 ? 0.984 -5.444 7.880 1.00 84.00 83 MET A N 1
ATOM 692 C CA . MET A 1 83 ? 1.432 -5.449 6.490 1.00 84.00 83 MET A CA 1
ATOM 693 C C . MET A 1 83 ? 2.330 -6.661 6.277 1.00 84.00 83 MET A C 1
ATOM 695 O O . MET A 1 83 ? 3.396 -6.760 6.881 1.00 84.00 83 MET A O 1
ATOM 699 N N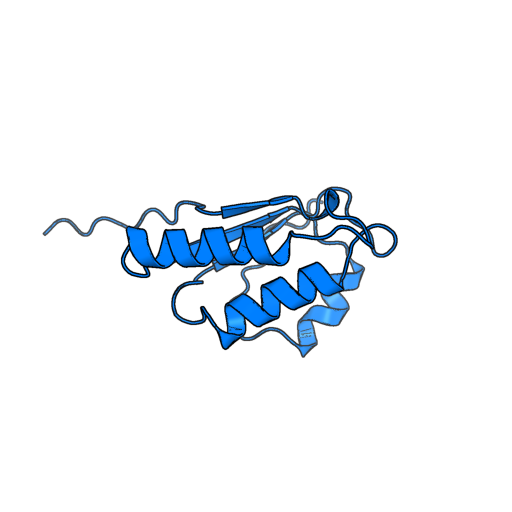 . VAL A 1 84 ? 1.894 -7.558 5.401 1.00 84.12 84 VAL A N 1
ATOM 700 C CA . VAL A 1 84 ? 2.649 -8.731 4.972 1.00 84.12 84 VAL A CA 1
ATOM 701 C C . VAL A 1 84 ? 3.271 -8.409 3.624 1.00 84.12 84 VAL A C 1
ATOM 703 O O . VAL A 1 84 ? 2.567 -8.002 2.702 1.00 84.12 84 VAL A O 1
ATOM 706 N N . VAL A 1 85 ? 4.583 -8.586 3.499 1.00 84.81 85 VAL A N 1
ATOM 707 C CA . VAL A 1 85 ? 5.282 -8.440 2.220 1.00 84.81 85 VAL A CA 1
ATOM 708 C C . VAL A 1 85 ? 5.824 -9.797 1.805 1.00 84.81 85 VAL A C 1
ATOM 710 O O . VAL A 1 85 ? 6.621 -10.384 2.531 1.00 84.81 85 VAL A O 1
ATOM 713 N N . PHE A 1 86 ? 5.373 -10.287 0.656 1.00 84.94 86 PHE A N 1
ATOM 714 C CA . PHE A 1 86 ? 5.711 -11.601 0.121 1.00 84.94 86 PHE A CA 1
ATOM 715 C C . PHE A 1 86 ? 6.714 -11.461 -1.026 1.00 84.94 86 PHE A C 1
ATOM 717 O O . PHE A 1 86 ? 6.566 -10.558 -1.849 1.00 84.94 86 PHE A O 1
ATOM 724 N N . GLU A 1 87 ? 7.725 -12.337 -1.073 1.00 84.25 87 GLU A N 1
ATOM 725 C CA . GLU A 1 87 ? 8.731 -12.389 -2.153 1.00 84.25 87 GLU A CA 1
ATOM 726 C C . GLU A 1 87 ? 9.517 -11.078 -2.346 1.00 84.25 87 GLU A C 1
ATOM 728 O O . GLU A 1 87 ? 9.844 -10.676 -3.465 1.00 84.25 87 GLU A O 1
ATOM 733 N N . SER A 1 88 ? 9.815 -10.360 -1.254 1.00 80.56 88 SER A N 1
ATOM 734 C CA . SER A 1 88 ? 10.534 -9.090 -1.362 1.00 80.56 88 SER A CA 1
ATOM 735 C C . SER A 1 88 ? 11.950 -9.278 -1.945 1.00 80.56 88 SER A C 1
ATOM 737 O O . SER A 1 88 ? 12.694 -10.173 -1.531 1.00 80.56 88 SER A O 1
ATOM 739 N N . PRO A 1 89 ? 12.393 -8.408 -2.875 1.00 78.19 89 PRO A N 1
ATOM 740 C CA . PRO A 1 89 ? 13.766 -8.423 -3.365 1.00 78.19 89 PRO A CA 1
ATOM 741 C C . PRO A 1 89 ? 14.774 -8.231 -2.224 1.00 78.19 89 PRO A C 1
ATOM 743 O O . PRO A 1 89 ? 14.680 -7.266 -1.466 1.00 78.19 89 PRO A O 1
ATOM 746 N N . LEU A 1 90 ? 15.805 -9.083 -2.163 1.00 69.06 90 LEU A N 1
ATOM 747 C CA . LEU A 1 90 ? 16.835 -9.103 -1.105 1.00 69.06 90 LEU A CA 1
ATOM 748 C C . LEU A 1 90 ? 17.436 -7.729 -0.748 1.00 69.06 90 LEU A C 1
ATOM 750 O O . LEU A 1 90 ? 17.768 -7.482 0.409 1.00 69.06 90 LEU A O 1
ATOM 754 N N . MET A 1 91 ? 17.569 -6.821 -1.718 1.00 64.00 91 MET A N 1
ATOM 755 C CA . MET A 1 91 ? 18.120 -5.473 -1.515 1.00 64.00 91 MET A CA 1
ATOM 756 C C . MET A 1 91 ? 17.217 -4.562 -0.658 1.00 64.00 91 MET A C 1
ATOM 758 O O . MET A 1 91 ? 17.726 -3.680 0.032 1.00 64.00 91 MET A O 1
ATOM 762 N N . LEU A 1 92 ? 15.895 -4.774 -0.645 1.00 65.62 92 LEU A N 1
ATOM 763 C CA . LEU A 1 92 ? 14.962 -3.994 0.183 1.00 65.62 92 LEU A CA 1
ATOM 764 C C . LEU A 1 92 ? 15.134 -4.282 1.682 1.00 65.62 92 LEU A C 1
ATOM 766 O O . LEU A 1 92 ? 14.964 -3.375 2.499 1.00 65.62 92 LEU A O 1
ATOM 770 N N . ASN A 1 93 ? 15.597 -5.484 2.041 1.00 63.03 93 ASN A N 1
ATOM 771 C CA . ASN A 1 93 ? 15.899 -5.855 3.429 1.00 63.03 93 ASN A CA 1
ATOM 772 C C . ASN A 1 93 ? 16.970 -4.941 4.061 1.00 63.03 93 ASN A C 1
ATOM 774 O O . ASN A 1 93 ? 16.969 -4.715 5.273 1.00 63.03 93 ASN A O 1
ATOM 778 N N . ALA A 1 94 ? 17.871 -4.365 3.253 1.00 54.06 94 ALA A N 1
ATOM 779 C CA . ALA A 1 94 ? 18.880 -3.417 3.723 1.00 54.06 94 ALA A CA 1
ATOM 780 C C . ALA A 1 94 ? 18.305 -2.010 3.970 1.00 54.06 94 ALA A C 1
ATOM 782 O O . ALA A 1 94 ? 18.704 -1.351 4.931 1.00 54.06 94 ALA A O 1
ATOM 783 N N . SER A 1 95 ? 17.360 -1.563 3.135 1.00 53.47 95 SER A N 1
ATOM 784 C CA . SER A 1 95 ? 16.740 -0.233 3.216 1.00 53.47 95 SER A CA 1
ATOM 785 C C . SER A 1 95 ? 15.676 -0.122 4.318 1.00 53.47 95 SER A C 1
ATOM 787 O O . SER A 1 95 ? 15.475 0.956 4.872 1.00 53.47 95 SER A O 1
ATOM 789 N N . TRP A 1 96 ? 15.001 -1.218 4.676 1.00 56.03 96 TRP A N 1
ATOM 790 C CA . TRP A 1 96 ? 13.871 -1.199 5.619 1.00 56.03 96 TRP A CA 1
ATOM 791 C C . TRP A 1 96 ? 14.255 -1.127 7.096 1.00 56.03 96 TRP A C 1
ATOM 793 O O . TRP A 1 96 ? 13.475 -0.618 7.901 1.00 56.03 96 TRP A O 1
ATOM 803 N N . ARG A 1 97 ? 15.480 -1.536 7.449 1.00 48.41 97 ARG A N 1
ATOM 804 C CA . ARG A 1 97 ? 16.034 -1.411 8.811 1.00 48.41 97 ARG A CA 1
ATOM 805 C C . ARG A 1 97 ? 16.079 0.029 9.338 1.00 48.41 97 ARG A C 1
ATOM 807 O O . ARG A 1 97 ? 16.265 0.218 10.534 1.00 48.41 97 ARG A O 1
ATOM 814 N N . VAL A 1 98 ? 15.944 1.028 8.464 1.00 46.84 98 VAL A N 1
ATOM 815 C CA . VAL A 1 98 ? 16.155 2.445 8.792 1.00 46.84 98 VAL A CA 1
ATOM 816 C C . VAL A 1 98 ? 14.849 3.254 8.852 1.00 46.84 98 VAL A C 1
ATOM 818 O O . VAL A 1 98 ? 14.845 4.333 9.436 1.00 46.84 98 VAL A O 1
ATOM 821 N N . SER A 1 99 ? 13.729 2.788 8.277 1.00 50.16 99 SER A N 1
ATOM 822 C CA . SER A 1 99 ? 12.601 3.698 7.971 1.00 50.16 99 SER A CA 1
ATOM 823 C C . SER A 1 99 ? 11.191 3.237 8.359 1.00 50.16 99 SER A C 1
ATOM 825 O O . SER A 1 99 ? 10.265 4.052 8.279 1.00 50.16 99 SER A O 1
ATOM 827 N N . LEU A 1 100 ? 10.987 1.994 8.804 1.00 51.78 100 LEU A N 1
ATOM 828 C CA . LEU A 1 100 ? 9.647 1.503 9.153 1.00 51.78 100 LEU A CA 1
ATOM 829 C C . LEU A 1 100 ? 9.376 1.599 10.666 1.00 51.78 100 LEU A C 1
ATOM 831 O O . LEU A 1 100 ? 10.237 1.214 11.458 1.00 51.78 100 LEU A O 1
ATOM 835 N N . PRO A 1 101 ? 8.204 2.112 11.094 1.00 44.12 101 PRO A N 1
ATOM 836 C CA . PRO A 1 101 ? 7.780 2.009 12.484 1.00 44.12 101 PRO A CA 1
ATOM 837 C C . PRO A 1 101 ? 7.509 0.539 12.840 1.00 44.12 101 PRO A C 1
ATOM 839 O O . PRO A 1 101 ? 7.101 -0.260 11.997 1.00 44.12 101 PRO A O 1
ATOM 842 N N . VAL A 1 102 ? 7.793 0.193 14.094 1.00 42.25 102 VAL A N 1
ATOM 843 C CA . VAL A 1 102 ? 7.654 -1.149 14.676 1.00 42.25 102 VAL A CA 1
ATOM 844 C C . VAL A 1 102 ? 6.252 -1.711 14.394 1.00 42.25 102 VAL A C 1
ATOM 846 O O . VAL A 1 102 ? 5.268 -1.075 14.754 1.00 42.25 102 VAL A O 1
ATOM 849 N N . GLY A 1 103 ? 6.174 -2.883 13.746 1.00 49.22 103 GLY A N 1
ATOM 850 C CA . GLY A 1 103 ? 4.909 -3.573 13.432 1.00 49.22 103 GLY A CA 1
ATOM 851 C C . GLY A 1 103 ? 4.844 -4.308 12.083 1.00 49.22 103 GLY A C 1
ATOM 852 O O . GLY A 1 103 ? 3.861 -4.985 11.812 1.00 49.22 103 GLY A O 1
ATOM 853 N N . VAL A 1 104 ? 5.867 -4.223 11.224 1.00 54.84 104 VAL A N 1
ATOM 854 C CA . VAL A 1 104 ? 5.884 -4.973 9.952 1.00 54.84 104 VAL A CA 1
ATOM 855 C C . VAL A 1 104 ? 6.305 -6.423 10.207 1.00 54.84 104 VAL A C 1
ATOM 857 O O . VAL A 1 104 ? 7.473 -6.699 10.489 1.00 54.84 104 VAL A O 1
ATOM 860 N N . LEU A 1 105 ? 5.346 -7.349 10.137 1.00 50.84 105 LEU A N 1
ATOM 861 C CA . LEU A 1 105 ? 5.593 -8.788 10.223 1.00 50.84 105 LEU A CA 1
ATOM 862 C C . LEU A 1 105 ? 6.164 -9.290 8.892 1.00 50.84 105 LEU A C 1
ATOM 864 O O . LEU A 1 105 ? 5.455 -9.460 7.902 1.00 50.84 105 LEU A O 1
AT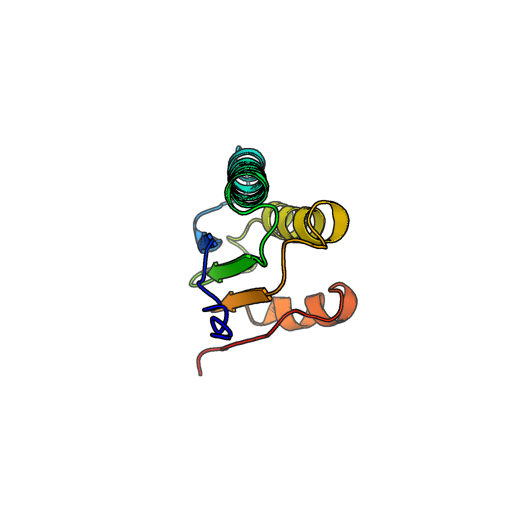OM 868 N N . TYR A 1 106 ? 7.472 -9.545 8.888 1.00 52.84 106 TYR A N 1
ATOM 869 C CA . TYR A 1 106 ? 8.154 -10.271 7.823 1.00 52.84 106 TYR A CA 1
ATOM 870 C C . TYR A 1 106 ? 7.689 -11.725 7.855 1.00 52.84 106 TYR A C 1
ATOM 872 O O . TYR A 1 106 ? 8.105 -12.484 8.730 1.00 52.84 106 TYR A O 1
ATOM 880 N N . LEU A 1 107 ? 6.846 -12.130 6.910 1.00 44.41 107 LEU A N 1
ATOM 881 C CA . LEU A 1 107 ? 6.587 -13.543 6.677 1.00 44.41 107 LEU A CA 1
ATOM 882 C C . LEU A 1 107 ? 6.986 -13.909 5.250 1.00 44.41 107 LEU A C 1
ATOM 884 O O . LEU A 1 107 ? 6.358 -13.483 4.289 1.00 44.41 107 LEU A O 1
ATOM 888 N N . LEU A 1 108 ? 8.001 -14.779 5.206 1.00 41.22 108 LEU A N 1
ATOM 889 C CA . LEU A 1 108 ? 8.436 -15.623 4.094 1.00 41.22 108 LEU A CA 1
ATOM 890 C C . LEU A 1 108 ? 9.269 -14.910 3.018 1.00 41.22 108 LEU A C 1
ATOM 892 O O . LEU A 1 108 ? 8.767 -14.421 2.012 1.00 41.22 108 LEU A O 1
ATOM 896 N N . GLN A 1 109 ? 10.591 -14.966 3.206 1.00 39.44 109 GLN A N 1
ATOM 897 C CA . GLN A 1 109 ? 11.454 -15.260 2.062 1.00 39.44 109 GLN A CA 1
ATOM 898 C C . GLN A 1 109 ? 11.158 -16.720 1.686 1.00 39.44 109 GLN A C 1
ATOM 900 O O . GLN A 1 109 ? 11.224 -17.562 2.592 1.00 39.44 109 GLN A O 1
ATOM 905 N N . PRO A 1 110 ? 10.809 -17.070 0.438 1.00 34.94 110 PRO A N 1
ATOM 906 C CA . PRO A 1 110 ? 10.962 -18.461 0.048 1.00 34.94 110 PRO A CA 1
ATOM 907 C C . PRO A 1 110 ? 12.456 -18.805 0.124 1.00 34.94 110 PRO A C 1
ATOM 909 O O . PRO A 1 110 ? 13.335 -17.970 -0.117 1.00 34.94 110 PRO A O 1
ATOM 912 N N . SER A 1 111 ? 12.729 -20.039 0.517 1.00 40.56 111 SER A N 1
ATOM 913 C CA . SER A 1 111 ? 14.036 -20.674 0.361 1.00 40.56 111 SER A CA 1
ATOM 914 C C . SER A 1 111 ? 14.399 -20.844 -1.109 1.00 40.56 111 SER A C 1
ATOM 916 O O . SER A 1 111 ? 13.496 -21.310 -1.844 1.00 40.56 111 SER A O 1
#

Sequence (111 aa):
MNQKRAEHKLKIWINLAQYRPGDTGFENVFVFWLERHTMETKAEPLTILIDMTGASMKNMDFNIFKFMLHALKYYYPSTVHDMVVFESPLMLNASWRVSLPVGVLYLLQPS

pLDDT: mean 76.49, std 17.52, range [34.94, 95.06]

Solvent-accessible surface area (backbone atoms only — not comparable to full-atom values): 6705 Å² total; per-residue (Å²): 132,84,78,74,72,78,74,87,57,78,76,44,81,42,65,50,44,79,43,42,78,86,70,78,64,62,69,59,55,54,50,50,54,52,52,51,50,34,66,75,55,72,43,51,78,35,29,37,38,40,35,22,66,90,32,41,92,88,55,39,36,63,65,61,54,51,48,51,56,47,46,42,63,75,75,34,54,81,27,55,62,41,44,37,48,32,42,64,48,78,73,52,67,69,61,50,81,78,73,67,74,93,62,69,52,85,55,56,76,81,131